Protein AF-A0A378F828-F1 (afdb_monomer_lite)

Secondary structure (DSSP, 8-state):
--------PPPHHHHHHHHSTTHHHHHHHHHTT--B-TTSHHHHHHHHHHHHHHHHHHHTTTEEEEE-TTS-EEEEE-TT-SS------HHHHHHHHHHHHHHHSTHHHHTTT----TT--

Sequence (121 aa):
MSLTNIEQVMPVKLAQALANPLFPALDSALRAGRHIGLDELDNHAFLMDFQDYLEEFYARYNVELIRAPEGFFYLRPRSTTLISRSVLSELDMMVGKILCYLYLSPERLANEGIFYPAGAL

Foldseek 3Di:
DDPPPPVPPQDPLLVVLCPDPVNVVLVVCQLVFHKAAVVNVVSLVSCVVCVVNVQVVQVVQQWGWDQDPNGITHIHHDPNGNRDDDDDDPVRVVVVVVLVVCVPDPCCVVVVNDDDDPPPD

Radius of gyration: 18.63 Å; chains: 1; bounding box: 62×30×46 Å

Organism: Klebsiella pneumoniae (NCBI:txid573)

InterPro domains:
  IPR007385 Prokaryotic chromosome segregation/condensation protein MukE [PF04288] (10-115)
  IPR042037 MukE, C-terminal domain [G3DSA:1.10.10.2260] (88-119)
  IPR042038 MukE, N-terminal domain [G3DSA:1.10.10.2250] (2-82)

pLDDT: mean 90.66, std 13.01, range [42.16, 98.5]

Structure (mmCIF, N/CA/C/O backbone):
data_AF-A0A378F828-F1
#
_entry.id   AF-A0A378F828-F1
#
loop_
_atom_site.group_PDB
_atom_site.id
_atom_site.type_symbol
_atom_site.label_atom_id
_atom_site.label_alt_id
_atom_site.label_comp_id
_atom_site.label_asym_id
_atom_site.label_entity_id
_atom_site.label_seq_id
_atom_site.pdbx_PDB_ins_code
_atom_site.Cartn_x
_atom_site.Cartn_y
_atom_site.Cartn_z
_atom_site.occupancy
_atom_site.B_iso_or_equiv
_atom_site.auth_seq_id
_atom_site.auth_comp_id
_atom_site.auth_asym_id
_atom_site.auth_atom_id
_atom_site.pdbx_PDB_model_num
ATOM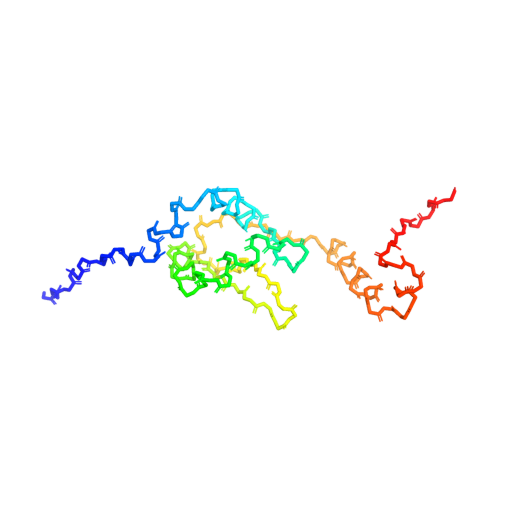 1 N N . MET A 1 1 ? -31.081 15.036 22.204 1.00 44.28 1 MET A N 1
ATOM 2 C CA . MET A 1 1 ? -31.647 13.815 21.594 1.00 44.28 1 MET A CA 1
ATOM 3 C C . MET A 1 1 ? -30.803 13.444 20.382 1.00 44.28 1 MET A C 1
ATOM 5 O O . MET A 1 1 ? -30.994 14.032 19.331 1.00 44.28 1 MET A O 1
ATOM 9 N N . SER A 1 2 ? -29.844 12.533 20.541 1.00 42.16 2 SER A N 1
ATOM 10 C CA . SER A 1 2 ? -29.610 11.463 19.564 1.00 42.16 2 SER A CA 1
ATOM 11 C C . SER A 1 2 ? -28.805 10.371 20.266 1.00 42.16 2 SER A C 1
ATOM 13 O O . SER A 1 2 ? -27.642 10.557 20.615 1.00 42.16 2 SER A O 1
ATOM 15 N N . LEU A 1 3 ? -29.502 9.283 20.582 1.00 50.19 3 LEU A N 1
ATOM 16 C CA . LEU A 1 3 ? -28.972 8.043 21.128 1.00 50.19 3 LEU A CA 1
ATOM 17 C C . LEU A 1 3 ? -28.569 7.164 19.945 1.00 50.19 3 LEU A C 1
ATOM 19 O O . LEU A 1 3 ? -29.395 6.411 19.447 1.00 50.19 3 LEU A O 1
ATOM 23 N N . THR A 1 4 ? -27.322 7.255 19.497 1.00 46.75 4 THR A N 1
ATOM 24 C CA . THR A 1 4 ? -26.702 6.209 18.669 1.00 46.75 4 THR A CA 1
ATOM 25 C C . THR A 1 4 ? -25.213 6.132 18.987 1.00 46.75 4 THR A C 1
ATOM 27 O O . THR A 1 4 ? -24.367 6.277 18.110 1.00 46.75 4 THR A O 1
ATOM 30 N N . ASN A 1 5 ? -24.870 5.908 20.259 1.00 47.56 5 ASN A N 1
ATOM 31 C CA . ASN A 1 5 ? -23.621 5.214 20.558 1.00 47.56 5 ASN A CA 1
ATOM 32 C C . ASN A 1 5 ? -23.891 3.734 20.264 1.00 47.56 5 ASN A C 1
ATOM 34 O O . ASN A 1 5 ? -24.206 2.954 21.158 1.00 47.56 5 ASN A O 1
ATOM 38 N N . ILE A 1 6 ? -23.934 3.393 18.973 1.00 53.69 6 ILE A N 1
ATOM 39 C CA . ILE A 1 6 ? -23.790 2.006 18.554 1.00 53.69 6 ILE A CA 1
ATOM 40 C C . ILE A 1 6 ? -22.355 1.702 18.946 1.00 53.69 6 ILE A C 1
ATOM 42 O O . ILE A 1 6 ? -21.442 2.252 18.332 1.00 53.69 6 ILE A O 1
ATOM 46 N N . GLU A 1 7 ? -22.161 0.927 20.012 1.00 54.44 7 GLU A N 1
ATOM 47 C CA . GLU A 1 7 ? -20.858 0.352 20.315 1.00 54.44 7 GLU A CA 1
ATOM 48 C C . GLU A 1 7 ? -20.369 -0.294 19.022 1.00 54.44 7 GLU A C 1
ATOM 50 O O . GLU A 1 7 ? -20.920 -1.294 18.562 1.00 54.44 7 GLU A O 1
ATOM 55 N N . GLN A 1 8 ? -19.423 0.357 18.353 1.00 62.78 8 GLN A N 1
ATOM 56 C CA . GLN A 1 8 ? -18.916 -0.099 17.073 1.00 62.78 8 GLN A CA 1
ATOM 57 C C . GLN A 1 8 ? -17.964 -1.245 17.403 1.00 62.78 8 GLN A C 1
ATOM 59 O O . GLN A 1 8 ? -16.756 -1.066 17.556 1.00 62.78 8 GLN A O 1
ATOM 64 N N . VAL A 1 9 ? -18.557 -2.410 17.669 1.00 79.44 9 VAL A N 1
ATOM 65 C CA . VAL A 1 9 ? -17.841 -3.620 18.053 1.00 79.44 9 VAL A CA 1
ATOM 66 C C . VAL A 1 9 ? -16.895 -3.966 16.913 1.00 79.44 9 VAL A C 1
ATOM 68 O O . VAL A 1 9 ? -17.295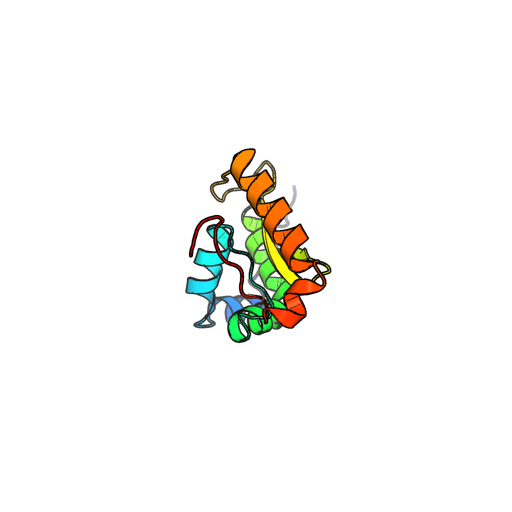 -4.015 15.750 1.00 79.44 9 VAL A O 1
ATOM 71 N N . MET A 1 10 ? -15.625 -4.182 17.250 1.00 85.62 10 MET A N 1
ATOM 72 C CA . MET A 1 10 ? -14.607 -4.555 16.275 1.00 85.62 10 MET A CA 1
ATOM 73 C C . MET A 1 10 ? -15.032 -5.842 15.547 1.00 85.62 10 MET A C 1
ATOM 75 O O . MET A 1 10 ? -15.274 -6.851 16.216 1.00 85.62 10 MET A O 1
ATOM 79 N N . PRO A 1 11 ? -15.093 -5.851 14.200 1.00 92.38 11 PRO A N 1
ATOM 80 C CA . PRO A 1 11 ? -15.373 -7.069 13.453 1.00 92.38 11 PRO A CA 1
ATOM 81 C C . PRO A 1 11 ? -14.360 -8.169 13.786 1.00 92.38 11 PRO A C 1
ATOM 83 O O . PRO A 1 11 ? -13.157 -7.918 13.856 1.00 92.38 11 PRO A O 1
ATOM 86 N N . VAL A 1 12 ? -14.822 -9.412 13.935 1.00 93.44 12 VAL A N 1
ATOM 87 C CA . VAL A 1 12 ? -13.955 -10.550 14.303 1.00 93.44 12 VAL A CA 1
ATOM 88 C C . VAL A 1 12 ? -12.827 -10.754 13.286 1.00 93.44 12 VAL A C 1
ATOM 90 O O . VAL A 1 12 ? -11.684 -10.981 13.673 1.00 93.44 12 VAL A O 1
ATOM 93 N N . LYS A 1 13 ? -13.119 -10.604 11.987 1.00 94.00 13 LYS A N 1
ATOM 94 C CA . LYS A 1 13 ? -12.097 -10.683 10.933 1.00 94.00 13 LYS A CA 1
ATOM 95 C C . LYS A 1 13 ? -11.072 -9.553 11.013 1.00 94.00 13 LYS A C 1
ATOM 97 O O . LYS A 1 13 ? -9.907 -9.797 10.723 1.00 94.00 13 LYS A O 1
ATOM 102 N N . LEU A 1 14 ? -11.467 -8.358 11.460 1.00 95.69 14 LEU A N 1
ATOM 103 C CA . LEU A 1 14 ? -10.506 -7.287 11.716 1.00 95.69 14 LEU A CA 1
ATOM 104 C C . LEU A 1 14 ? -9.587 -7.664 12.883 1.00 95.69 14 LEU A C 1
ATOM 106 O O . LEU A 1 14 ? -8.375 -7.554 12.756 1.00 95.69 14 LEU A O 1
ATOM 110 N N . ALA A 1 15 ? -10.130 -8.176 13.989 1.00 95.88 15 ALA A N 1
ATOM 111 C CA . ALA A 1 15 ? -9.309 -8.646 15.106 1.00 95.88 15 ALA A CA 1
ATOM 112 C C . ALA A 1 15 ? -8.331 -9.757 14.676 1.00 95.88 15 ALA A C 1
ATOM 114 O O . ALA A 1 15 ? -7.165 -9.736 15.063 1.00 95.88 15 ALA A O 1
ATOM 115 N N . GLN A 1 16 ? -8.781 -10.685 13.826 1.00 96.50 16 GLN A N 1
ATOM 116 C CA . GLN A 1 16 ? -7.937 -11.730 13.245 1.00 96.50 16 GLN A CA 1
ATOM 117 C C . GLN A 1 16 ? -6.825 -11.154 12.357 1.00 96.50 16 GLN A C 1
ATOM 119 O O . GLN A 1 16 ? -5.683 -11.596 12.462 1.00 96.50 16 GLN A O 1
ATOM 124 N N . ALA A 1 17 ? -7.136 -10.157 11.523 1.00 97.19 17 ALA A N 1
ATOM 125 C CA . ALA A 1 17 ? -6.148 -9.470 10.696 1.00 97.19 17 ALA A CA 1
ATOM 126 C C . ALA A 1 17 ? -5.087 -8.774 11.561 1.00 97.19 17 ALA A C 1
ATOM 128 O O . ALA A 1 17 ? -3.895 -8.944 11.331 1.00 97.19 17 ALA A O 1
ATOM 129 N N . LEU A 1 18 ? -5.513 -8.047 12.599 1.00 96.81 18 LEU A N 1
ATOM 130 C CA . LEU A 1 18 ? -4.617 -7.327 13.512 1.00 96.81 18 LEU A CA 1
ATOM 131 C C . LEU A 1 18 ? -3.753 -8.264 14.369 1.00 96.81 18 LEU A C 1
ATOM 133 O O . LEU A 1 18 ? -2.650 -7.891 14.759 1.00 96.81 18 LEU A O 1
ATOM 137 N N . ALA A 1 19 ? -4.245 -9.468 14.665 1.00 97.19 19 ALA A N 1
ATOM 138 C CA . ALA A 1 19 ? -3.503 -10.499 15.387 1.00 97.19 19 ALA A CA 1
ATOM 139 C C . ALA A 1 19 ? -2.554 -11.311 14.486 1.00 97.19 19 ALA A C 1
ATOM 141 O O . ALA A 1 19 ? -1.763 -12.106 14.996 1.00 97.19 19 ALA A O 1
ATOM 142 N N . ASN A 1 20 ? -2.625 -11.145 13.161 1.00 97.56 20 ASN A N 1
ATOM 143 C CA . ASN A 1 20 ? -1.743 -11.845 12.237 1.00 97.56 20 ASN A CA 1
ATOM 144 C C . ASN A 1 20 ? -0.289 -11.348 12.412 1.00 97.56 20 ASN A C 1
ATOM 146 O O . ASN A 1 20 ? -0.062 -10.136 12.385 1.00 97.56 20 ASN A O 1
ATOM 150 N N . PRO A 1 21 ? 0.713 -12.243 12.533 1.00 97.50 21 PRO A N 1
ATOM 151 C CA . PRO A 1 21 ? 2.120 -11.859 12.679 1.00 97.50 21 PRO A CA 1
ATOM 152 C C . PRO A 1 21 ? 2.676 -10.962 11.563 1.00 97.50 21 PRO A C 1
ATOM 154 O O . PRO A 1 21 ? 3.639 -10.236 11.800 1.00 97.50 21 PRO A O 1
ATOM 157 N N . LEU A 1 22 ? 2.088 -10.996 10.362 1.00 97.12 22 LEU A N 1
ATOM 158 C CA . LEU A 1 22 ? 2.489 -10.144 9.236 1.00 97.12 22 LEU A CA 1
ATOM 159 C C . LEU A 1 22 ? 2.089 -8.677 9.443 1.00 97.12 22 LEU A C 1
ATOM 161 O O . LEU A 1 22 ? 2.776 -7.767 8.971 1.00 97.12 22 LEU A O 1
ATOM 165 N N . PHE A 1 23 ? 0.995 -8.433 10.170 1.00 98.31 23 PHE A N 1
ATOM 166 C CA . PHE A 1 23 ? 0.357 -7.122 10.241 1.00 98.31 23 PHE A CA 1
ATOM 167 C C . PHE A 1 23 ? 1.266 -6.004 10.779 1.00 98.31 23 PHE A C 1
ATOM 169 O O . PHE A 1 23 ? 1.292 -4.949 10.154 1.00 98.31 23 PHE A O 1
ATOM 176 N N . PRO A 1 24 ? 2.055 -6.168 11.861 1.00 98.25 24 PRO A N 1
ATOM 177 C CA . PRO A 1 24 ? 2.852 -5.060 12.400 1.00 98.25 24 PRO A CA 1
ATOM 178 C C . PRO A 1 24 ? 3.898 -4.508 11.419 1.00 98.25 24 PRO A C 1
ATOM 180 O O . PRO A 1 24 ? 4.069 -3.290 11.293 1.00 98.25 24 PRO A O 1
ATOM 183 N N . ALA A 1 25 ? 4.599 -5.400 10.712 1.00 98.19 25 ALA A N 1
ATOM 184 C CA . ALA A 1 25 ? 5.607 -5.014 9.727 1.00 98.19 25 ALA A CA 1
ATOM 185 C C . ALA A 1 25 ? 4.952 -4.413 8.478 1.00 98.19 25 ALA A C 1
ATOM 187 O O . ALA A 1 25 ? 5.390 -3.371 7.984 1.00 98.19 25 ALA A O 1
ATOM 188 N N . LEU A 1 26 ? 3.866 -5.034 8.017 1.00 98.31 26 LEU A N 1
ATOM 189 C CA . LEU A 1 26 ? 3.088 -4.567 6.880 1.00 98.31 26 LEU A CA 1
ATOM 190 C C . LEU A 1 26 ? 2.452 -3.191 7.129 1.00 98.31 26 LEU A C 1
ATOM 192 O O . LEU A 1 26 ? 2.550 -2.313 6.277 1.00 98.31 26 LEU A O 1
ATOM 196 N N . ASP A 1 27 ? 1.860 -2.969 8.304 1.00 98.50 27 ASP A N 1
ATOM 197 C CA . ASP A 1 27 ? 1.258 -1.690 8.696 1.00 98.50 27 ASP A CA 1
ATOM 198 C C . ASP A 1 27 ? 2.306 -0.577 8.702 1.00 98.50 27 ASP A C 1
ATOM 200 O O . ASP A 1 27 ? 2.097 0.488 8.122 1.00 98.50 27 ASP A O 1
ATOM 2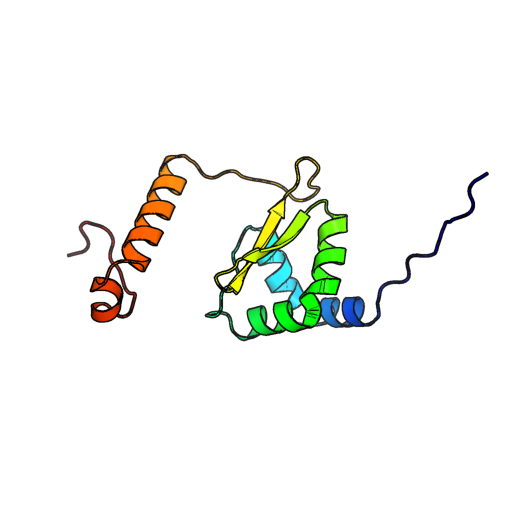04 N N . SER A 1 28 ? 3.474 -0.846 9.286 1.00 97.94 28 SER A N 1
ATOM 205 C CA . SER A 1 28 ? 4.588 0.106 9.294 1.00 97.94 28 SER A CA 1
ATOM 206 C C . SER A 1 28 ? 5.043 0.452 7.874 1.00 97.94 28 SER A C 1
ATOM 208 O O . SER A 1 28 ? 5.251 1.625 7.558 1.00 97.94 28 SER A O 1
ATOM 210 N N . ALA A 1 29 ? 5.150 -0.550 6.998 1.00 97.88 29 ALA A N 1
ATOM 211 C CA . ALA A 1 29 ? 5.536 -0.361 5.606 1.00 97.88 29 ALA A CA 1
ATOM 212 C C . ALA A 1 29 ? 4.502 0.462 4.817 1.00 97.88 29 ALA A C 1
ATOM 214 O O . ALA A 1 29 ? 4.867 1.417 4.128 1.00 97.88 29 ALA A O 1
ATOM 215 N N . LEU A 1 30 ? 3.215 0.147 4.966 1.00 98.12 30 LEU A N 1
ATOM 216 C CA . LEU A 1 30 ? 2.114 0.877 4.339 1.00 98.12 30 LEU A CA 1
ATOM 217 C C . LEU A 1 30 ? 2.081 2.343 4.786 1.00 98.12 30 LEU A C 1
ATOM 219 O O . LEU A 1 30 ? 1.973 3.245 3.954 1.00 98.12 30 LEU A O 1
ATOM 223 N N . ARG A 1 31 ? 2.236 2.608 6.090 1.00 97.75 31 ARG A N 1
ATOM 224 C CA . ARG A 1 31 ? 2.274 3.978 6.633 1.00 97.75 31 ARG A CA 1
ATOM 225 C C . ARG A 1 31 ? 3.505 4.767 6.206 1.00 97.75 31 ARG A C 1
ATOM 227 O O . ARG A 1 31 ? 3.432 5.989 6.132 1.00 97.75 31 ARG A O 1
ATOM 234 N N . ALA A 1 32 ? 4.607 4.088 5.892 1.00 96.62 32 ALA A N 1
ATOM 235 C CA . ALA A 1 32 ? 5.790 4.703 5.296 1.00 96.62 32 ALA A CA 1
ATOM 236 C C . ALA A 1 32 ? 5.615 5.026 3.796 1.00 96.62 32 ALA A C 1
ATOM 238 O O . ALA A 1 32 ? 6.524 5.580 3.182 1.00 96.62 32 ALA A O 1
ATOM 239 N N . GLY A 1 33 ? 4.461 4.697 3.203 1.00 96.50 33 GLY A N 1
ATOM 240 C CA . GLY A 1 33 ? 4.164 4.936 1.792 1.00 96.50 33 GLY A CA 1
ATOM 241 C C . GLY A 1 33 ? 4.646 3.828 0.856 1.00 96.50 33 GLY A C 1
ATOM 242 O O . GLY A 1 33 ? 4.690 4.043 -0.354 1.00 96.50 33 GLY A O 1
ATOM 243 N N . ARG A 1 34 ? 5.013 2.646 1.376 1.00 97.25 34 ARG A N 1
ATOM 244 C CA . ARG A 1 34 ? 5.403 1.504 0.538 1.00 97.25 34 ARG A CA 1
ATOM 245 C C . ARG A 1 34 ? 4.189 0.957 -0.215 1.00 97.25 34 ARG A C 1
ATOM 247 O O . ARG A 1 34 ? 3.106 0.818 0.351 1.00 97.25 34 ARG A O 1
ATOM 254 N N . HIS A 1 35 ? 4.396 0.618 -1.484 1.00 97.75 35 HIS A N 1
ATOM 255 C CA . HIS A 1 35 ? 3.416 -0.089 -2.303 1.00 97.75 35 HIS A CA 1
ATOM 256 C C . HIS A 1 35 ? 3.682 -1.595 -2.217 1.00 97.75 35 HIS A C 1
ATOM 258 O O . HIS A 1 35 ? 4.826 -2.020 -2.362 1.00 97.75 35 HIS A O 1
ATOM 264 N N . ILE A 1 36 ? 2.639 -2.392 -1.990 1.00 98.25 36 ILE A N 1
ATOM 265 C CA . ILE A 1 36 ? 2.732 -3.846 -1.814 1.00 98.25 36 ILE A CA 1
ATOM 266 C C . ILE A 1 36 ? 2.239 -4.524 -3.092 1.00 98.25 36 ILE A C 1
ATOM 268 O O . ILE A 1 36 ? 1.043 -4.514 -3.393 1.00 98.25 36 ILE A O 1
ATOM 272 N N . GLY A 1 37 ? 3.179 -5.046 -3.878 1.00 95.44 37 GLY A N 1
ATOM 273 C CA . GLY A 1 37 ? 2.924 -5.704 -5.161 1.00 95.44 37 GLY A CA 1
ATOM 274 C C . GLY A 1 37 ? 2.798 -7.224 -5.057 1.00 95.44 37 GLY A C 1
ATOM 275 O O . GLY A 1 37 ? 2.870 -7.797 -3.975 1.00 95.44 37 GLY A O 1
ATOM 276 N N . LEU A 1 38 ? 2.640 -7.875 -6.212 1.00 92.81 38 LEU A N 1
ATOM 277 C CA . LEU A 1 38 ? 2.530 -9.336 -6.326 1.00 92.81 38 LEU A CA 1
ATOM 278 C C . LEU A 1 38 ? 3.831 -10.073 -5.970 1.00 92.81 38 LEU A C 1
ATOM 280 O O . LEU A 1 38 ? 3.783 -11.248 -5.622 1.00 92.81 38 LEU A O 1
ATOM 284 N N . ASP A 1 39 ? 4.974 -9.385 -6.024 1.00 92.19 39 ASP A N 1
ATOM 285 C CA . ASP A 1 39 ? 6.279 -9.952 -5.664 1.00 92.19 39 ASP A CA 1
ATOM 286 C C . ASP A 1 39 ? 6.394 -10.225 -4.149 1.00 92.19 39 ASP A C 1
ATOM 288 O O . ASP A 1 39 ? 7.188 -11.059 -3.717 1.00 92.19 39 ASP A O 1
ATOM 292 N N . GLU A 1 40 ? 5.571 -9.559 -3.328 1.00 94.31 40 GLU A N 1
ATOM 293 C CA . GLU A 1 40 ? 5.475 -9.767 -1.879 1.00 94.31 40 GLU A CA 1
ATOM 294 C C . GLU A 1 40 ? 4.297 -10.697 -1.540 1.00 94.31 40 GLU A C 1
ATOM 296 O O . GLU A 1 40 ? 3.340 -10.285 -0.885 1.00 94.31 40 GLU A O 1
ATOM 301 N N . LEU A 1 41 ? 4.366 -11.950 -2.005 1.00 94.31 41 LEU A N 1
ATOM 302 C CA . LEU A 1 41 ? 3.276 -12.942 -1.973 1.00 94.31 41 LEU A CA 1
ATOM 303 C C . LEU A 1 41 ? 2.502 -13.011 -0.645 1.00 94.31 41 LEU A C 1
ATOM 305 O O . LEU A 1 41 ? 1.279 -12.888 -0.657 1.00 94.31 41 LEU A O 1
ATOM 309 N N . ASP A 1 42 ? 3.193 -13.163 0.489 1.00 97.00 42 ASP A N 1
ATOM 310 C CA . ASP A 1 42 ? 2.546 -13.310 1.803 1.00 97.00 42 ASP A CA 1
ATOM 311 C C . ASP A 1 42 ? 1.781 -12.043 2.216 1.00 97.00 42 ASP A C 1
ATOM 313 O O . ASP A 1 42 ? 0.632 -12.110 2.658 1.00 97.00 42 ASP A O 1
ATOM 317 N N . ASN A 1 43 ? 2.399 -10.872 2.030 1.00 97.56 43 ASN A N 1
ATOM 318 C CA . ASN A 1 43 ? 1.780 -9.582 2.338 1.00 97.56 43 ASN A CA 1
ATOM 319 C C . ASN A 1 43 ? 0.604 -9.302 1.399 1.00 97.56 43 ASN A C 1
ATOM 321 O O . ASN A 1 43 ? -0.436 -8.804 1.830 1.00 97.56 43 ASN A O 1
ATOM 325 N N . HIS A 1 44 ? 0.764 -9.619 0.114 1.00 97.56 44 HIS A N 1
ATOM 326 C CA . HIS A 1 44 ? -0.260 -9.407 -0.900 1.00 97.56 44 HIS A CA 1
ATOM 327 C C . HIS A 1 44 ? -1.489 -10.282 -0.650 1.00 97.56 44 HIS A C 1
ATOM 329 O O . HIS A 1 44 ? -2.603 -9.760 -0.598 1.00 97.56 44 HIS A O 1
ATOM 335 N N . ALA A 1 45 ? -1.289 -11.579 -0.403 1.00 97.44 45 ALA A N 1
ATOM 336 C CA . ALA A 1 45 ? -2.364 -12.507 -0.065 1.00 97.44 45 ALA A CA 1
ATOM 337 C C . ALA A 1 45 ? -3.098 -12.072 1.213 1.00 97.44 45 ALA A C 1
ATOM 339 O O . ALA A 1 45 ? -4.326 -12.019 1.236 1.00 97.44 45 ALA A O 1
ATOM 340 N N . PHE A 1 46 ? -2.354 -11.655 2.242 1.00 98.06 46 PHE A N 1
ATOM 341 C CA . PHE A 1 46 ? -2.941 -11.125 3.470 1.00 98.06 46 PHE A CA 1
ATOM 342 C C . PHE A 1 46 ? -3.823 -9.889 3.220 1.00 98.06 46 PHE A C 1
ATOM 344 O O . PHE A 1 46 ? -4.932 -9.802 3.751 1.00 98.06 46 PHE A O 1
ATOM 351 N N . LEU A 1 47 ? -3.367 -8.937 2.398 1.00 97.88 47 LEU A N 1
ATOM 352 C CA . LEU A 1 47 ? -4.162 -7.755 2.051 1.00 97.88 47 LEU A CA 1
ATOM 353 C C . LEU A 1 47 ? -5.406 -8.111 1.237 1.00 97.88 47 LEU A C 1
ATOM 355 O O . LEU A 1 47 ? -6.451 -7.508 1.459 1.00 97.88 47 LEU A O 1
ATOM 359 N N . MET A 1 48 ? -5.315 -9.091 0.338 1.00 97.31 48 MET A N 1
ATOM 360 C CA . MET A 1 48 ? -6.461 -9.591 -0.424 1.00 97.31 48 MET A CA 1
ATOM 361 C C . MET A 1 48 ? -7.522 -10.231 0.484 1.00 97.31 48 MET A C 1
ATOM 363 O O . MET A 1 48 ? -8.709 -9.955 0.317 1.00 97.31 48 MET A O 1
ATOM 367 N N . ASP A 1 49 ? -7.113 -11.038 1.465 1.00 97.25 49 ASP A N 1
ATOM 368 C CA . ASP A 1 49 ? -8.032 -11.768 2.352 1.00 97.25 49 ASP A CA 1
ATOM 369 C C . ASP A 1 49 ? -8.794 -10.854 3.326 1.00 97.25 49 ASP A C 1
ATOM 371 O O . ASP A 1 49 ? -9.940 -11.138 3.698 1.00 97.25 49 ASP A O 1
ATOM 375 N N . PHE A 1 50 ? -8.160 -9.758 3.756 1.00 97.75 50 PHE A N 1
ATOM 376 C CA . PHE A 1 50 ? -8.692 -8.843 4.770 1.00 97.75 50 PHE A CA 1
ATOM 377 C C . PHE A 1 50 ? -8.983 -7.431 4.244 1.00 97.75 50 PHE A C 1
ATOM 379 O O . PHE A 1 50 ? -9.189 -6.527 5.057 1.00 97.75 50 PHE A O 1
ATOM 386 N N . GLN A 1 51 ? -9.032 -7.238 2.920 1.00 96.94 51 GLN A N 1
ATOM 387 C CA . GLN A 1 51 ? -9.135 -5.923 2.277 1.00 96.94 51 GLN A CA 1
ATOM 388 C C . GLN A 1 51 ? -10.239 -5.051 2.886 1.00 96.94 51 GLN A C 1
ATOM 390 O O . GLN A 1 51 ? -9.936 -3.972 3.390 1.00 96.94 51 GLN A O 1
ATOM 395 N N . ASP A 1 52 ? -11.485 -5.534 2.900 1.00 96.12 52 ASP A N 1
ATOM 396 C CA . ASP A 1 52 ? -12.651 -4.764 3.361 1.00 96.12 52 ASP A CA 1
ATOM 397 C C . ASP A 1 52 ? -12.477 -4.265 4.810 1.00 96.12 52 ASP A C 1
ATOM 399 O O . ASP A 1 52 ? -12.789 -3.125 5.148 1.00 96.12 52 ASP A O 1
ATOM 403 N N . TYR A 1 53 ? -11.905 -5.105 5.677 1.00 97.19 53 TYR A N 1
ATOM 404 C CA . TYR A 1 53 ? -11.693 -4.787 7.091 1.00 97.19 53 TYR A CA 1
ATOM 405 C C . TYR A 1 53 ? -10.519 -3.834 7.304 1.00 97.19 53 TYR A C 1
ATOM 407 O O . TYR A 1 53 ? -10.566 -2.962 8.174 1.00 97.19 53 TYR A O 1
ATOM 415 N N . LEU A 1 54 ? -9.445 -4.009 6.533 1.00 97.81 54 LEU A N 1
ATOM 416 C CA . LEU A 1 54 ? -8.285 -3.128 6.593 1.00 97.81 54 LEU A CA 1
ATOM 417 C C . LEU A 1 54 ? -8.600 -1.756 5.988 1.00 97.81 54 LEU A C 1
ATOM 419 O O . LEU A 1 54 ? -8.094 -0.748 6.478 1.00 97.81 54 LEU A O 1
ATOM 423 N N . GLU A 1 55 ? -9.485 -1.690 4.996 1.00 97.75 55 GLU A N 1
ATOM 424 C CA . GLU A 1 55 ? -10.007 -0.433 4.465 1.00 97.75 55 GLU A CA 1
ATOM 425 C C . GLU A 1 55 ? -10.754 0.353 5.549 1.00 97.75 55 GLU A C 1
ATOM 427 O O . GLU A 1 55 ? -10.416 1.511 5.805 1.00 97.75 55 GLU A O 1
ATOM 432 N N . GLU A 1 56 ? -11.677 -0.287 6.276 1.00 96.12 56 GLU A N 1
ATOM 433 C CA . GLU A 1 56 ? -12.341 0.329 7.434 1.00 96.12 56 GLU A CA 1
ATOM 434 C C . GLU A 1 56 ? -11.340 0.737 8.526 1.00 96.12 56 GLU A C 1
ATOM 436 O O . GLU A 1 56 ? -11.444 1.818 9.112 1.00 96.12 56 GLU A O 1
ATOM 441 N N . PHE A 1 57 ? -10.336 -0.103 8.793 1.00 97.31 57 PHE A N 1
ATOM 442 C CA . PHE A 1 57 ? -9.295 0.175 9.779 1.00 97.31 57 PHE A CA 1
ATOM 443 C C . PHE A 1 57 ? -8.512 1.451 9.449 1.00 97.31 57 PHE A C 1
ATOM 445 O O . PHE A 1 57 ? -8.371 2.311 10.327 1.00 97.31 57 PHE A O 1
ATOM 452 N N . TYR A 1 58 ? -8.021 1.583 8.212 1.00 98.19 58 TYR A N 1
ATOM 453 C CA . TYR A 1 58 ? -7.249 2.740 7.752 1.00 98.19 58 TYR A CA 1
ATOM 454 C C . TYR A 1 58 ? -8.118 3.983 7.549 1.00 98.19 58 TYR A C 1
ATOM 456 O O . TYR A 1 58 ? -7.644 5.098 7.794 1.00 98.19 58 TYR A O 1
ATOM 464 N N . ALA A 1 59 ? -9.405 3.815 7.228 1.00 97.25 59 ALA A N 1
ATOM 465 C CA . ALA A 1 59 ? -10.354 4.920 7.133 1.00 97.25 59 ALA A CA 1
ATOM 466 C C . ALA A 1 59 ? -10.456 5.711 8.448 1.00 97.25 59 ALA A C 1
ATOM 468 O O . ALA A 1 59 ? -10.598 6.934 8.413 1.00 97.25 59 ALA A O 1
ATOM 469 N N . ARG A 1 60 ? -10.269 5.059 9.608 1.00 96.62 60 ARG A N 1
ATOM 470 C CA . ARG A 1 60 ? -10.209 5.732 10.925 1.00 96.62 60 ARG A CA 1
ATOM 471 C C . ARG A 1 60 ? -9.053 6.727 11.054 1.00 96.62 60 ARG A C 1
ATOM 473 O O . ARG A 1 60 ? -9.125 7.640 11.869 1.00 96.62 60 ARG A O 1
ATOM 480 N N . TYR A 1 61 ? -8.007 6.575 10.243 1.00 97.88 61 TYR A N 1
ATOM 481 C CA . TYR A 1 61 ? -6.877 7.502 10.157 1.00 97.88 61 TYR A CA 1
ATOM 482 C C . TYR A 1 61 ? -7.047 8.547 9.044 1.00 97.88 61 TYR A C 1
ATOM 484 O O . TYR A 1 61 ? -6.104 9.282 8.754 1.00 97.88 61 TYR A O 1
ATOM 492 N N . ASN A 1 62 ? -8.231 8.637 8.422 1.00 97.81 62 ASN A N 1
ATOM 493 C CA . ASN A 1 62 ? -8.496 9.444 7.228 1.00 97.81 62 ASN A CA 1
ATOM 494 C C . ASN A 1 62 ? -7.564 9.082 6.054 1.00 97.81 62 ASN A C 1
ATOM 496 O O . ASN A 1 62 ? -7.088 9.951 5.317 1.00 97.81 62 ASN A O 1
ATOM 500 N N . VAL A 1 63 ? -7.311 7.785 5.880 1.00 98.06 63 VAL A N 1
ATOM 501 C CA . VAL A 1 63 ? -6.487 7.220 4.809 1.00 98.06 63 VAL A CA 1
ATOM 502 C C . VAL A 1 63 ? -7.263 6.107 4.114 1.00 98.06 63 VAL A C 1
ATOM 504 O O . VAL A 1 63 ? -7.968 5.342 4.761 1.00 98.06 63 VAL A O 1
ATOM 507 N N . GLU A 1 64 ? -7.161 6.028 2.793 1.00 98.19 64 GLU A N 1
ATOM 508 C CA . GLU A 1 64 ? -7.787 4.967 2.002 1.00 98.19 64 GLU A CA 1
ATOM 509 C C . GLU A 1 64 ? -6.761 3.868 1.710 1.00 98.19 64 GLU A C 1
ATOM 511 O O . GLU A 1 64 ? -5.657 4.169 1.250 1.00 98.19 64 GLU A O 1
ATOM 516 N N . LEU A 1 65 ? -7.126 2.606 1.940 1.00 98.44 65 LEU A N 1
ATOM 517 C CA . LEU A 1 65 ? -6.383 1.466 1.407 1.00 98.44 65 LEU A CA 1
ATOM 518 C C . LEU A 1 65 ? -6.855 1.222 -0.027 1.00 98.44 65 LEU A C 1
ATOM 520 O O . LEU A 1 65 ? -8.016 0.901 -0.247 1.00 98.44 65 LEU A O 1
ATOM 524 N N . ILE A 1 66 ? -5.968 1.395 -1.004 1.00 98.19 66 ILE A N 1
ATOM 525 C CA . ILE A 1 66 ? -6.319 1.293 -2.422 1.00 98.19 66 ILE A CA 1
ATOM 526 C C . ILE A 1 66 ? -5.615 0.107 -3.044 1.00 98.19 66 ILE A C 1
ATOM 528 O O . ILE A 1 66 ? -4.398 -0.017 -2.932 1.00 98.19 66 ILE A O 1
ATOM 532 N N . ARG A 1 67 ? -6.382 -0.699 -3.781 1.00 97.75 67 ARG A N 1
ATOM 533 C CA . ARG A 1 67 ? -5.863 -1.647 -4.762 1.00 97.75 67 ARG A CA 1
ATOM 534 C C . ARG A 1 67 ? -5.888 -1.002 -6.145 1.00 97.75 67 ARG A C 1
ATOM 536 O O . ARG A 1 67 ? -6.956 -0.696 -6.674 1.00 97.75 67 ARG A O 1
ATOM 543 N N . ALA A 1 68 ? -4.716 -0.772 -6.723 1.00 95.81 68 ALA A N 1
ATOM 544 C CA . ALA A 1 68 ? -4.596 -0.286 -8.092 1.00 95.81 68 ALA A CA 1
ATOM 545 C C . ALA A 1 68 ? -5.132 -1.333 -9.092 1.00 95.81 68 ALA A C 1
ATOM 547 O O . ALA A 1 68 ? -5.113 -2.528 -8.783 1.00 95.81 68 ALA A O 1
ATOM 548 N N . PRO A 1 69 ? -5.555 -0.933 -10.308 1.00 93.94 69 PRO A N 1
ATOM 549 C CA . PRO A 1 69 ? -5.960 -1.885 -11.349 1.00 93.94 69 PRO A CA 1
ATOM 550 C C . PRO A 1 69 ? -4.843 -2.880 -11.698 1.00 93.94 69 PRO A C 1
ATOM 552 O O . PRO A 1 69 ? -5.125 -4.039 -11.979 1.00 93.94 69 PRO A O 1
ATOM 555 N N . GLU A 1 70 ? -3.583 -2.457 -11.561 1.00 92.00 70 GLU A N 1
ATOM 556 C CA . GLU A 1 70 ? -2.397 -3.303 -11.758 1.00 92.00 70 GLU A CA 1
ATOM 557 C C . GLU A 1 70 ? -2.135 -4.281 -10.599 1.00 92.00 70 GLU A C 1
ATOM 559 O O . GLU A 1 70 ? -1.149 -5.012 -10.593 1.00 92.00 70 GLU A O 1
ATOM 564 N N . GLY A 1 71 ? -3.008 -4.303 -9.589 1.00 93.00 71 GLY A N 1
ATOM 565 C CA . GLY A 1 71 ? -3.048 -5.334 -8.558 1.00 93.00 71 GLY A CA 1
ATOM 566 C C . GLY A 1 71 ? -2.249 -5.053 -7.287 1.00 93.00 71 GLY A C 1
ATOM 567 O O . GLY A 1 71 ? -2.394 -5.830 -6.346 1.00 93.00 71 GLY A O 1
ATOM 568 N N . PHE A 1 72 ? -1.465 -3.975 -7.209 1.00 97.06 72 PHE A N 1
ATOM 569 C CA . PHE A 1 72 ? -0.730 -3.596 -5.993 1.00 97.06 72 PHE A CA 1
ATOM 570 C C . PHE A 1 72 ? -1.573 -2.752 -5.026 1.00 97.06 72 PHE A C 1
ATOM 572 O O . PHE A 1 72 ? -2.492 -2.041 -5.440 1.00 97.06 72 PHE A O 1
ATOM 579 N N . PHE A 1 73 ? -1.222 -2.794 -3.740 1.00 98.50 73 PHE A N 1
ATOM 580 C CA . PHE A 1 73 ? -1.861 -2.020 -2.677 1.00 98.50 73 PHE A CA 1
ATOM 581 C C . PHE A 1 73 ? -1.008 -0.837 -2.221 1.00 98.50 73 PHE A C 1
ATOM 583 O O . PHE A 1 73 ? 0.218 -0.927 -2.192 1.00 98.50 73 PHE A O 1
ATOM 590 N N . TYR A 1 74 ? -1.649 0.258 -1.819 1.00 98.31 74 TYR A N 1
ATOM 591 C CA . TYR A 1 74 ? -0.990 1.397 -1.176 1.00 98.31 74 TYR A CA 1
ATOM 592 C C . TYR A 1 74 ? -1.980 2.224 -0.349 1.00 98.31 74 TYR A C 1
ATOM 594 O O . TYR A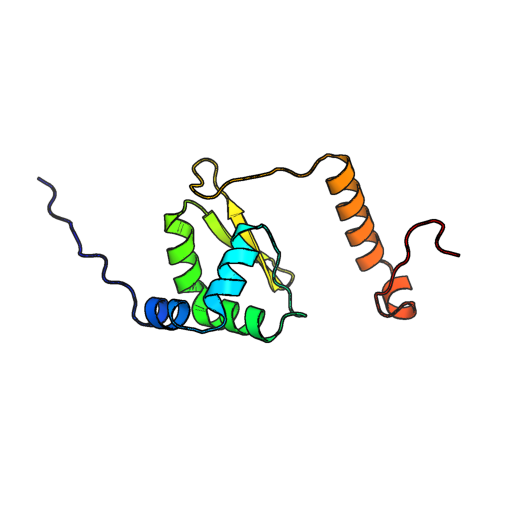 1 74 ? -3.196 2.147 -0.540 1.00 98.31 74 TYR A O 1
ATOM 602 N N . LEU A 1 75 ? -1.454 3.042 0.564 1.00 98.44 75 LEU A N 1
ATOM 603 C CA . LEU A 1 75 ? -2.248 3.995 1.333 1.00 98.44 75 LEU A CA 1
ATOM 604 C C . LEU A 1 75 ? -2.326 5.348 0.622 1.00 98.44 75 LEU A C 1
ATOM 606 O O . LEU A 1 75 ? -1.305 5.973 0.333 1.00 98.44 75 LEU A O 1
ATOM 610 N N . ARG A 1 76 ? -3.546 5.840 0.387 1.00 97.75 76 ARG A N 1
ATOM 611 C CA . ARG A 1 76 ? -3.799 7.187 -0.138 1.00 97.75 76 ARG A CA 1
ATOM 612 C C . ARG A 1 76 ? -4.316 8.098 0.981 1.00 97.75 76 ARG A C 1
ATOM 614 O O . ARG A 1 76 ? -5.477 7.978 1.378 1.00 97.75 76 ARG A O 1
ATOM 621 N N . PRO A 1 77 ? -3.492 9.022 1.505 1.00 97.06 77 PRO A N 1
ATOM 622 C CA . PRO A 1 77 ? -3.930 9.932 2.557 1.00 97.06 77 PRO A CA 1
ATOM 623 C C . PRO A 1 77 ? -4.944 10.955 2.029 1.00 97.06 77 PRO A C 1
ATOM 625 O O . PRO A 1 77 ? -4.736 11.557 0.971 1.00 97.06 77 PRO A O 1
ATOM 628 N N . ARG A 1 78 ? -6.020 11.200 2.790 1.00 95.88 78 ARG A N 1
ATOM 629 C CA . ARG A 1 78 ? -6.934 12.331 2.549 1.00 95.88 78 ARG A CA 1
ATOM 630 C C . ARG A 1 78 ? -6.327 13.633 3.088 1.00 95.88 78 ARG A C 1
ATOM 632 O O . ARG A 1 78 ? -5.319 13.624 3.793 1.00 95.88 78 ARG A O 1
ATOM 639 N N . SER A 1 79 ? -6.954 14.774 2.796 1.00 94.06 79 SER A N 1
ATOM 640 C CA . SER A 1 79 ? -6.518 16.087 3.308 1.00 94.06 79 SER A CA 1
ATOM 641 C C . SER A 1 79 ? -6.517 16.178 4.840 1.00 94.06 79 SER A C 1
ATOM 643 O O . SER A 1 79 ? -5.740 16.946 5.395 1.00 94.06 79 SER A O 1
ATOM 645 N N . THR A 1 80 ? -7.345 15.377 5.515 1.00 96.19 80 THR A N 1
ATOM 646 C CA . THR A 1 80 ? -7.476 15.301 6.979 1.00 96.19 80 THR A CA 1
ATOM 647 C C . THR A 1 80 ? -6.741 14.104 7.595 1.00 96.19 80 THR A C 1
ATOM 649 O O . THR A 1 80 ? -7.071 13.697 8.710 1.00 96.19 80 THR A O 1
ATOM 652 N N . THR A 1 81 ? -5.785 13.502 6.872 1.00 96.62 81 THR A N 1
ATOM 653 C CA . THR A 1 81 ? -5.001 12.345 7.342 1.00 96.62 81 THR A CA 1
ATOM 654 C C . THR A 1 81 ? -4.416 12.564 8.741 1.00 96.62 81 THR A C 1
ATOM 656 O O . THR A 1 81 ? -3.861 13.622 9.034 1.00 96.62 81 THR A O 1
ATOM 659 N N . LEU A 1 82 ? -4.518 11.542 9.595 1.00 96.19 82 LEU A N 1
ATOM 660 C CA . LEU A 1 82 ? -3.844 11.492 10.898 1.00 96.19 82 LEU A CA 1
ATOM 661 C C . LEU A 1 82 ? -2.434 10.888 10.802 1.00 96.19 82 LEU A C 1
ATOM 663 O O . LEU A 1 82 ? -1.660 10.965 11.753 1.00 96.19 82 LEU A O 1
ATOM 667 N N . ILE A 1 83 ? -2.099 10.276 9.664 1.00 95.38 83 ILE A N 1
ATOM 668 C CA . ILE A 1 83 ? -0.768 9.742 9.367 1.00 95.38 83 ILE A CA 1
ATOM 669 C C . ILE A 1 83 ? 0.044 10.826 8.654 1.00 95.38 83 ILE A C 1
ATOM 671 O O . ILE A 1 83 ? -0.456 11.455 7.71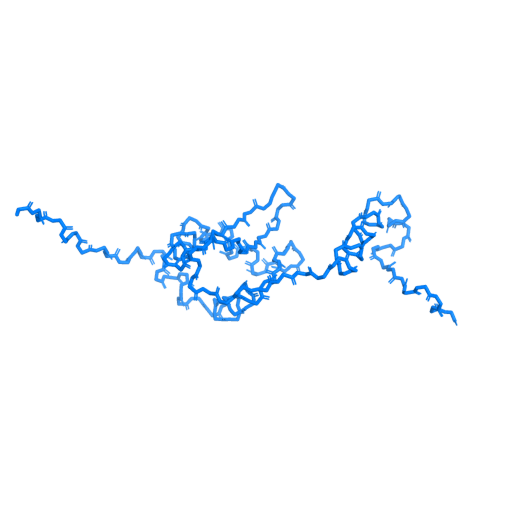5 1.00 95.38 83 ILE A O 1
ATOM 675 N N . SER A 1 84 ? 1.291 11.028 9.094 1.00 92.50 84 SER A N 1
ATOM 676 C CA . SER A 1 84 ? 2.231 11.982 8.499 1.00 92.50 84 SER A CA 1
ATOM 677 C C . SER A 1 84 ? 2.362 11.769 6.994 1.00 92.50 84 SER A C 1
ATOM 679 O O . SER A 1 84 ? 2.606 10.658 6.528 1.00 92.50 84 SER A O 1
ATOM 681 N N . ARG A 1 85 ? 2.220 12.856 6.236 1.00 91.19 85 ARG A N 1
ATOM 682 C CA . ARG A 1 85 ? 2.279 12.851 4.776 1.00 91.19 85 ARG A CA 1
ATOM 683 C C . ARG A 1 85 ? 3.541 13.553 4.293 1.00 91.19 85 ARG A C 1
ATOM 685 O O . ARG A 1 85 ? 3.836 14.660 4.734 1.00 91.19 85 ARG A O 1
ATOM 692 N N . SER A 1 86 ? 4.185 12.951 3.302 1.00 90.44 86 SER A N 1
ATOM 693 C CA . SER A 1 86 ? 5.247 13.564 2.502 1.00 90.44 86 SER A CA 1
ATOM 694 C C . SER A 1 86 ? 4.827 13.630 1.033 1.00 90.44 86 SER A C 1
ATOM 696 O O . SER A 1 86 ? 3.874 12.967 0.614 1.00 90.44 86 SER A O 1
ATOM 698 N N . VAL A 1 87 ? 5.514 14.459 0.250 1.00 92.81 87 VAL A N 1
ATOM 699 C CA . VAL A 1 87 ? 5.305 14.584 -1.197 1.00 92.81 87 VAL A CA 1
ATOM 700 C C . VAL A 1 87 ? 6.655 14.428 -1.883 1.00 92.81 87 VAL A C 1
ATOM 702 O O . VAL A 1 87 ? 7.654 14.950 -1.395 1.00 92.81 87 VAL A O 1
ATOM 705 N N . LEU A 1 88 ? 6.671 13.688 -2.988 1.00 93.06 88 LEU A N 1
ATOM 706 C CA . LEU A 1 88 ? 7.855 13.506 -3.822 1.00 93.06 88 LEU A CA 1
ATOM 707 C C . LEU A 1 88 ? 8.245 14.819 -4.507 1.00 93.06 88 LEU A C 1
ATOM 709 O O . LEU A 1 88 ? 7.375 15.609 -4.887 1.00 93.06 88 LEU A O 1
ATOM 713 N N . SER A 1 89 ? 9.546 15.044 -4.686 1.00 96.94 89 SER A N 1
ATOM 714 C CA . SER A 1 89 ? 10.020 16.168 -5.490 1.00 96.94 89 SER A CA 1
ATOM 715 C C . SER A 1 89 ? 9.686 15.959 -6.971 1.00 96.94 89 SER A C 1
ATOM 717 O O . SER A 1 89 ? 9.381 14.850 -7.414 1.00 96.94 89 SER A O 1
ATOM 719 N N . GLU A 1 90 ? 9.764 17.022 -7.772 1.00 96.69 90 GLU A N 1
ATOM 720 C CA . GLU A 1 90 ? 9.585 16.905 -9.224 1.00 96.69 90 GLU A CA 1
ATOM 721 C C . GLU A 1 90 ? 10.589 15.921 -9.842 1.00 96.69 90 GLU A C 1
ATOM 723 O O . GLU A 1 90 ? 10.218 15.115 -10.695 1.00 96.69 90 GLU A O 1
ATOM 728 N N . LEU A 1 91 ? 11.834 15.928 -9.356 1.00 96.31 91 LEU A N 1
ATOM 729 C CA . LEU A 1 91 ? 12.876 15.012 -9.806 1.00 96.31 91 LEU A CA 1
ATOM 730 C C . LEU A 1 91 ? 12.529 13.560 -9.461 1.00 96.31 91 LEU A C 1
ATOM 732 O O . LEU A 1 91 ? 12.600 12.702 -10.339 1.00 96.31 91 LEU A O 1
ATOM 736 N N . ASP A 1 92 ? 12.081 13.289 -8.233 1.00 95.25 92 ASP A N 1
ATOM 737 C CA . ASP A 1 92 ? 11.643 11.943 -7.831 1.00 95.25 92 ASP A CA 1
ATOM 738 C C . ASP A 1 92 ? 10.489 11.453 -8.717 1.00 95.25 92 ASP A C 1
ATOM 740 O O . ASP A 1 92 ? 10.462 10.305 -9.166 1.00 95.25 92 ASP A O 1
ATOM 744 N N . MET A 1 93 ? 9.549 12.348 -9.034 1.00 96.62 93 MET A N 1
ATOM 745 C CA . MET A 1 93 ? 8.436 12.051 -9.933 1.00 96.62 93 MET A CA 1
ATOM 746 C C . MET A 1 93 ? 8.906 11.771 -11.365 1.00 96.62 93 MET A C 1
ATOM 748 O O . MET A 1 93 ? 8.357 10.887 -12.025 1.00 96.62 93 MET A O 1
ATOM 752 N N . MET A 1 94 ? 9.909 12.498 -11.865 1.00 96.19 94 MET A N 1
ATOM 753 C CA . MET A 1 94 ? 10.510 12.225 -13.174 1.00 96.19 94 MET A CA 1
ATOM 754 C C . MET A 1 94 ? 11.189 10.856 -13.201 1.00 96.19 94 MET A C 1
ATOM 756 O O . MET A 1 94 ? 10.965 10.095 -14.142 1.00 96.19 94 MET A O 1
ATOM 760 N N . VAL A 1 95 ? 11.949 10.510 -12.159 1.00 96.25 95 VAL A N 1
ATOM 761 C CA . VAL A 1 95 ? 12.570 9.184 -12.024 1.00 96.25 95 VAL A CA 1
ATOM 762 C C . VAL A 1 95 ? 11.499 8.094 -12.030 1.00 96.25 95 VAL A C 1
ATOM 764 O O . VAL A 1 95 ? 11.605 7.145 -12.803 1.00 96.25 95 VAL A O 1
ATOM 767 N N . GLY A 1 96 ? 10.413 8.257 -11.268 1.00 94.56 96 GLY A N 1
ATOM 768 C CA . GLY A 1 96 ? 9.293 7.311 -11.267 1.00 94.56 96 GLY A CA 1
ATOM 769 C C . GLY A 1 96 ? 8.647 7.125 -12.647 1.00 94.56 96 GLY A C 1
ATOM 770 O O . GLY A 1 96 ? 8.354 6.000 -13.055 1.00 94.56 96 GLY A O 1
ATOM 771 N N . LYS A 1 97 ? 8.477 8.209 -13.415 1.00 95.69 97 LYS A N 1
ATOM 772 C CA . LYS A 1 97 ? 7.965 8.139 -14.796 1.00 95.69 97 LYS A CA 1
ATOM 773 C C . LYS A 1 97 ? 8.919 7.396 -15.732 1.00 95.69 97 LYS A C 1
ATOM 775 O O . LYS A 1 97 ? 8.456 6.619 -16.561 1.00 95.69 97 LYS A O 1
ATOM 780 N N . ILE A 1 98 ? 10.228 7.601 -15.588 1.00 95.00 98 ILE A N 1
ATOM 781 C CA . ILE A 1 98 ? 11.243 6.877 -16.366 1.00 95.00 98 ILE A CA 1
ATOM 782 C C . ILE A 1 98 ? 11.234 5.388 -16.006 1.00 95.00 98 ILE A C 1
ATOM 784 O O . ILE A 1 98 ? 11.242 4.554 -16.905 1.00 95.00 98 ILE A O 1
ATOM 788 N N . LEU A 1 99 ? 11.138 5.038 -14.719 1.00 93.25 99 LEU A N 1
ATOM 789 C CA . LEU A 1 99 ? 11.015 3.643 -14.282 1.00 93.25 99 LEU A CA 1
ATOM 790 C C . LEU A 1 99 ? 9.774 2.968 -14.884 1.00 93.25 99 LEU A C 1
ATOM 792 O O . LEU A 1 99 ? 9.862 1.843 -15.367 1.00 93.25 99 LEU A O 1
ATOM 796 N N . CYS A 1 100 ? 8.637 3.670 -14.928 1.00 93.25 100 CYS A N 1
ATOM 797 C CA . CYS A 1 100 ? 7.430 3.180 -15.597 1.00 93.25 100 CYS A CA 1
ATOM 798 C C . CYS A 1 100 ? 7.651 2.979 -17.107 1.00 93.25 100 CYS A C 1
ATOM 800 O O . CYS A 1 100 ? 7.280 1.947 -17.658 1.00 93.25 100 CYS A O 1
ATOM 802 N N . TYR A 1 101 ? 8.319 3.923 -17.774 1.00 93.31 101 TYR A N 1
ATOM 803 C CA . TYR A 1 101 ? 8.662 3.792 -19.191 1.00 93.31 101 TYR A CA 1
ATOM 804 C C . TYR A 1 101 ? 9.552 2.568 -19.463 1.00 93.31 101 TYR A C 1
ATOM 806 O O . TYR A 1 101 ? 9.266 1.792 -20.372 1.00 93.31 101 TYR A O 1
ATOM 814 N N . LEU A 1 102 ? 10.583 2.345 -18.641 1.00 91.56 102 LEU A N 1
ATOM 815 C CA . LEU A 1 102 ? 11.446 1.163 -18.729 1.00 91.56 102 LEU A CA 1
ATOM 816 C C . LEU A 1 102 ? 10.663 -0.132 -18.484 1.00 91.56 102 LEU A C 1
ATOM 818 O O . LEU A 1 102 ? 10.863 -1.114 -19.195 1.00 91.56 102 LEU A O 1
ATOM 822 N N . TYR A 1 103 ? 9.725 -0.126 -17.534 1.00 89.56 103 TYR A N 1
ATOM 823 C CA . TYR A 1 103 ? 8.864 -1.275 -17.253 1.00 89.56 103 TYR A CA 1
ATOM 824 C C . TYR A 1 103 ? 7.966 -1.660 -18.444 1.00 89.56 103 TYR A C 1
ATOM 826 O O . TYR A 1 103 ? 7.665 -2.841 -18.639 1.00 89.56 103 TYR A O 1
ATOM 834 N N . LEU A 1 104 ? 7.546 -0.672 -19.237 1.00 91.00 104 LEU A N 1
ATOM 835 C CA . LEU A 1 104 ? 6.733 -0.854 -20.442 1.00 91.00 104 LEU A CA 1
ATOM 836 C C . LEU A 1 104 ? 7.571 -1.114 -21.707 1.00 91.00 104 LEU A C 1
ATOM 838 O O . LEU A 1 104 ? 7.006 -1.471 -22.741 1.00 91.00 104 LEU A O 1
ATOM 842 N N . SER A 1 105 ? 8.896 -0.940 -21.649 1.00 90.81 105 SER A N 1
ATOM 843 C CA . SER A 1 105 ? 9.788 -1.167 -22.789 1.00 90.81 105 SER A CA 1
ATOM 844 C C . SER A 1 105 ? 9.822 -2.652 -23.179 1.00 90.81 105 SER A C 1
ATOM 846 O O . SER A 1 105 ? 9.929 -3.512 -22.298 1.00 90.81 105 SER A O 1
ATOM 848 N N . PRO A 1 106 ? 9.817 -2.991 -24.484 1.00 87.44 106 PRO A N 1
ATOM 849 C CA . PRO A 1 106 ? 9.987 -4.374 -24.938 1.00 87.44 106 PRO A CA 1
ATOM 850 C C . PRO A 1 106 ? 11.332 -4.980 -24.505 1.00 87.44 106 PRO A C 1
ATOM 852 O O . PRO A 1 106 ? 11.441 -6.194 -24.338 1.00 87.44 106 PRO A O 1
ATOM 855 N N . GLU A 1 107 ? 12.343 -4.142 -24.260 1.00 85.94 107 GLU A N 1
ATOM 856 C CA . GLU A 1 107 ? 13.665 -4.558 -23.779 1.00 85.94 107 GLU A CA 1
ATOM 857 C C . GLU A 1 107 ? 13.615 -5.154 -22.368 1.00 85.94 107 GLU A C 1
ATOM 859 O O . GLU A 1 107 ? 14.486 -5.939 -22.001 1.00 85.94 107 GLU A O 1
ATOM 864 N N . ARG A 1 108 ? 12.571 -4.850 -21.583 1.00 89.25 108 ARG A N 1
ATOM 865 C CA . ARG A 1 108 ? 12.393 -5.412 -20.241 1.00 89.25 108 ARG A CA 1
ATOM 866 C C . ARG A 1 108 ? 12.426 -6.937 -20.252 1.00 89.25 108 ARG A C 1
ATOM 868 O O . ARG A 1 108 ? 13.016 -7.525 -19.352 1.00 89.25 108 ARG A O 1
ATOM 875 N N . LEU A 1 109 ? 11.781 -7.563 -21.240 1.00 80.75 109 LEU A N 1
ATOM 876 C CA . LEU A 1 109 ? 11.719 -9.021 -21.333 1.00 80.75 109 LEU A CA 1
ATOM 877 C C . LEU A 1 109 ? 13.104 -9.614 -21.608 1.00 80.75 109 LEU A C 1
ATOM 879 O O . LEU A 1 109 ? 13.457 -10.627 -21.017 1.00 80.75 109 LEU A O 1
ATOM 883 N N . ALA A 1 110 ? 13.891 -8.958 -22.464 1.00 85.88 110 ALA A N 1
ATOM 884 C CA . ALA A 1 110 ? 15.261 -9.369 -22.762 1.00 85.88 110 ALA A CA 1
ATOM 885 C C . ALA A 1 110 ? 16.199 -9.194 -21.557 1.00 85.88 110 ALA A C 1
ATOM 887 O O . ALA A 1 110 ? 17.134 -9.970 -21.393 1.00 85.88 110 ALA A O 1
ATOM 888 N N . ASN A 1 111 ? 15.923 -8.205 -20.704 1.00 85.75 111 ASN A N 1
ATOM 889 C CA . ASN A 1 111 ? 16.728 -7.886 -19.525 1.00 85.75 111 ASN A CA 1
ATOM 890 C C . ASN A 1 111 ? 16.212 -8.542 -18.230 1.00 85.75 111 ASN A C 1
ATOM 892 O O . ASN A 1 111 ? 16.663 -8.175 -17.148 1.00 85.75 111 ASN A O 1
ATOM 896 N N . GLU A 1 112 ? 15.225 -9.443 -18.309 1.00 87.44 112 GLU A N 1
ATOM 897 C CA . GLU A 1 112 ? 14.584 -10.091 -17.147 1.00 87.44 112 GLU A CA 1
ATOM 898 C C . GLU A 1 112 ? 14.079 -9.098 -16.075 1.00 87.44 112 GLU A C 1
ATOM 900 O O . GLU A 1 112 ? 13.960 -9.417 -14.894 1.00 87.44 112 GLU A O 1
ATOM 905 N N . GLY A 1 113 ? 13.762 -7.863 -16.478 1.00 84.56 113 GLY A N 1
ATOM 906 C CA . GLY A 1 113 ? 13.352 -6.796 -15.563 1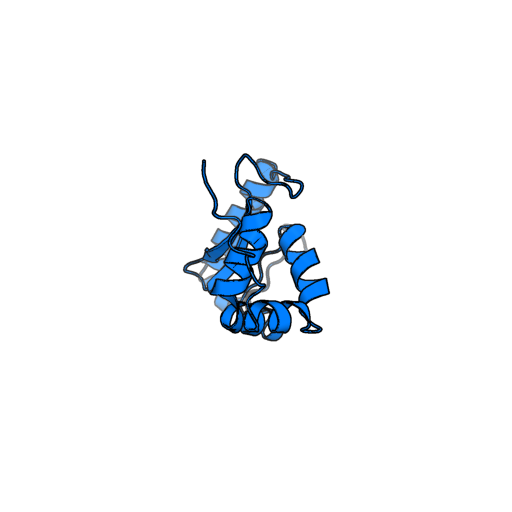.00 84.56 113 GLY A CA 1
ATOM 907 C C . GLY A 1 113 ? 14.480 -6.110 -14.780 1.00 84.56 113 GLY A C 1
ATOM 908 O O . GLY A 1 113 ? 14.176 -5.283 -13.922 1.00 84.56 113 GLY A O 1
ATOM 909 N N . ILE A 1 114 ? 15.751 -6.395 -15.075 1.00 88.19 114 ILE A N 1
ATOM 910 C CA . ILE A 1 114 ? 16.914 -5.764 -14.437 1.00 88.19 114 ILE A CA 1
ATOM 911 C C . ILE A 1 114 ? 17.370 -4.553 -15.264 1.00 88.19 114 ILE A C 1
ATOM 913 O O . ILE A 1 114 ? 17.575 -4.645 -16.472 1.00 88.19 114 ILE A O 1
ATOM 917 N N . PHE A 1 115 ? 17.558 -3.405 -14.607 1.00 88.06 115 PHE A N 1
ATOM 918 C CA . PHE A 1 115 ? 18.032 -2.164 -15.230 1.00 88.06 115 PHE A CA 1
ATOM 919 C C . PHE A 1 115 ? 19.174 -1.554 -14.414 1.00 88.06 115 PHE A C 1
ATOM 921 O O . PHE A 1 115 ? 19.192 -1.657 -13.187 1.00 88.06 115 PHE A O 1
ATOM 928 N N . TYR A 1 116 ? 20.105 -0.883 -15.094 1.00 85.44 116 TYR A N 1
ATOM 929 C CA . TYR A 1 116 ? 21.274 -0.258 -14.475 1.00 85.44 116 TYR A CA 1
ATOM 930 C C . TYR A 1 116 ? 21.181 1.274 -14.506 1.00 85.44 116 TYR A C 1
ATOM 932 O O . TYR A 1 116 ? 20.602 1.835 -15.441 1.00 85.44 116 TYR A O 1
ATOM 940 N N . PRO A 1 117 ? 21.774 1.978 -13.523 1.00 81.50 117 PRO A N 1
ATOM 941 C CA . PRO A 1 117 ? 21.949 3.423 -13.597 1.00 81.50 117 PRO A CA 1
ATOM 942 C C . PRO A 1 117 ? 22.789 3.812 -14.819 1.00 81.50 117 PRO A C 1
ATOM 944 O O . PRO A 1 117 ? 23.733 3.109 -15.186 1.00 81.50 117 PRO A O 1
ATOM 947 N N . ALA A 1 118 ? 22.489 4.962 -15.424 1.00 69.94 118 ALA A N 1
ATOM 948 C CA . ALA A 1 118 ? 23.294 5.494 -16.518 1.00 69.94 118 ALA A CA 1
ATOM 949 C C . ALA A 1 118 ? 24.753 5.693 -16.058 1.00 69.94 118 ALA A C 1
ATOM 951 O O . ALA A 1 118 ? 25.012 6.465 -15.137 1.00 69.94 118 ALA A O 1
ATOM 952 N N . GLY A 1 119 ? 25.694 4.988 -16.698 1.00 66.38 119 GLY A N 1
ATOM 953 C CA . GLY A 1 119 ? 27.127 5.039 -16.375 1.00 66.38 119 GLY A CA 1
ATOM 954 C C . GLY A 1 119 ? 27.659 3.885 -15.518 1.00 66.38 119 GLY A C 1
ATOM 955 O O . GLY A 1 119 ? 28.835 3.903 -15.174 1.00 66.38 119 GLY A O 1
ATOM 956 N N . ALA A 1 120 ? 26.842 2.880 -15.190 1.00 59.75 120 ALA A N 1
ATOM 957 C CA . ALA A 1 120 ? 27.320 1.627 -14.609 1.00 59.75 120 ALA A CA 1
ATOM 958 C C . ALA A 1 120 ? 27.855 0.687 -15.713 1.00 59.75 120 ALA A C 1
ATOM 960 O O . ALA A 1 120 ? 27.166 -0.243 -16.130 1.00 59.75 120 ALA A O 1
ATOM 961 N N . LEU A 1 121 ? 29.061 0.975 -16.213 1.00 53.22 121 LEU A N 1
ATOM 962 C CA . LEU A 1 121 ? 29.925 0.063 -16.977 1.00 53.22 121 LEU A CA 1
ATOM 963 C C . LEU A 1 121 ? 31.339 0.116 -16.397 1.00 53.22 121 LEU A C 1
ATOM 965 O O . LEU A 1 121 ? 31.805 1.246 -16.125 1.00 53.22 121 LEU A O 1
#